Protein AF-A0A948IQJ2-F1 (afdb_monomer_lite)

Foldseek 3Di:
DDPPPVVVVVVVVVVVVVVVVVVVVVVVVVVVVVVVVVVVVVPDPDDDPVNVVVVVVVVVVVVVVVVVVVVVVVVVVVVVVD

pLDDT: mean 86.95, std 12.01, range [46.16, 97.88]

Secondary structure (DSSP, 8-state):
-----HHHHHHHHHHHHHHHHHHHHHHHHHHHHHHHHHHHHHHS-PPPHHHHHHHHHHHHHHHHHHHHHHHHHHHHHHTT--

Radius of gyration: 34.78 Å; chains: 1; bounding box: 62×28×103 Å

Sequence (82 aa):
MQTQNPLLDEIAKLTTAAMGIAQAAGDEAKAAFRSQTDRLVADMDLVRREDYDALKAEVAVLRQEIEALKAGKTARKSSKSA

Structure (mmCIF, N/CA/C/O backbone):
data_AF-A0A948IQJ2-F1
#
_entry.id   AF-A0A948IQJ2-F1
#
loop_
_atom_site.group_PDB
_atom_site.id
_atom_site.type_symbol
_atom_site.label_atom_id
_atom_site.label_alt_id
_atom_site.label_comp_id
_atom_site.label_asym_id
_atom_site.label_entity_id
_atom_site.label_seq_id
_atom_site.pdbx_PDB_ins_code
_atom_site.Cartn_x
_atom_site.Cartn_y
_atom_site.Cartn_z
_atom_site.occupancy
_atom_site.B_iso_or_equiv
_atom_site.auth_seq_id
_atom_site.auth_comp_id
_atom_site.auth_asym_id
_atom_site.auth_atom_id
_atom_site.pdbx_PDB_model_num
ATOM 1 N N . MET A 1 1 ? 33.935 16.976 -52.290 1.00 46.16 1 MET A N 1
ATOM 2 C CA . MET A 1 1 ? 33.342 15.676 -51.911 1.00 46.16 1 MET A CA 1
ATOM 3 C C . MET A 1 1 ? 33.681 15.452 -50.450 1.00 46.16 1 MET A C 1
ATOM 5 O O . MET A 1 1 ? 34.853 15.548 -50.116 1.00 46.16 1 MET A O 1
ATOM 9 N N . GLN A 1 2 ? 32.676 15.341 -49.578 1.00 54.97 2 GLN A N 1
ATOM 10 C CA . GLN A 1 2 ? 32.884 15.277 -48.128 1.00 54.97 2 GLN A CA 1
ATOM 11 C C . GLN A 1 2 ? 33.624 13.991 -47.757 1.00 54.97 2 GLN A C 1
ATOM 13 O O . GLN A 1 2 ? 33.164 12.892 -48.058 1.00 54.97 2 GLN A O 1
ATOM 18 N N . THR A 1 3 ? 34.771 14.151 -47.108 1.00 57.94 3 THR A N 1
ATOM 19 C CA . THR A 1 3 ? 35.577 13.086 -46.515 1.00 57.94 3 THR A CA 1
ATOM 20 C C . THR A 1 3 ? 34.834 12.535 -45.296 1.00 57.94 3 THR A C 1
ATOM 22 O O . THR A 1 3 ? 35.108 12.912 -44.160 1.00 57.94 3 THR A O 1
ATOM 25 N N . GLN A 1 4 ? 33.826 11.692 -45.519 1.00 61.75 4 GLN A N 1
ATOM 26 C CA . GLN A 1 4 ? 33.201 10.930 -44.441 1.00 61.75 4 GLN A CA 1
ATOM 27 C C . GLN A 1 4 ? 34.144 9.781 -44.082 1.00 61.75 4 GLN A C 1
ATOM 29 O O . GLN A 1 4 ? 34.364 8.879 -44.885 1.00 61.75 4 GLN A O 1
ATOM 34 N N . ASN A 1 5 ? 34.771 9.864 -42.909 1.00 73.38 5 ASN A N 1
ATOM 35 C CA . ASN A 1 5 ? 35.668 8.826 -42.417 1.00 73.38 5 ASN A CA 1
ATOM 36 C C . ASN A 1 5 ? 34.825 7.588 -42.033 1.00 73.38 5 ASN A C 1
ATOM 38 O O . ASN A 1 5 ? 34.051 7.685 -41.078 1.00 73.38 5 ASN A O 1
ATOM 42 N N . PRO A 1 6 ? 34.936 6.451 -42.746 1.00 78.94 6 PRO A N 1
ATOM 43 C CA . PRO A 1 6 ? 34.033 5.300 -42.604 1.00 78.94 6 PRO A CA 1
ATOM 44 C C . PRO A 1 6 ? 33.986 4.722 -41.181 1.00 78.94 6 PRO A C 1
ATOM 46 O O . PRO A 1 6 ? 32.934 4.276 -40.735 1.00 78.94 6 PRO A O 1
ATOM 49 N N . LEU A 1 7 ? 35.083 4.825 -40.424 1.00 83.25 7 LEU A N 1
ATOM 50 C CA . LEU A 1 7 ? 35.137 4.375 -39.029 1.00 83.25 7 LEU A CA 1
ATOM 51 C C . LEU A 1 7 ? 34.220 5.182 -38.097 1.00 83.25 7 LEU A C 1
ATOM 53 O O . LEU A 1 7 ? 33.661 4.635 -37.151 1.00 83.25 7 LEU A O 1
ATOM 57 N N . LEU A 1 8 ? 34.049 6.483 -38.351 1.00 85.75 8 LEU A N 1
ATOM 58 C CA . LEU A 1 8 ? 33.167 7.323 -37.535 1.00 85.75 8 LEU A CA 1
ATOM 59 C C . LEU A 1 8 ? 31.689 7.018 -37.815 1.00 85.75 8 LEU A C 1
ATOM 61 O O . LEU A 1 8 ? 30.875 7.062 -36.896 1.00 85.75 8 LEU A O 1
ATOM 65 N N . ASP A 1 9 ? 31.351 6.672 -39.059 1.00 86.25 9 ASP A N 1
ATOM 66 C CA . ASP A 1 9 ? 29.990 6.298 -39.463 1.00 86.25 9 ASP A CA 1
ATOM 67 C C . ASP A 1 9 ? 29.568 4.944 -38.862 1.00 86.25 9 ASP A C 1
ATOM 69 O O . ASP A 1 9 ? 28.454 4.792 -38.361 1.00 86.25 9 ASP A O 1
ATOM 73 N N . GLU A 1 10 ? 30.479 3.970 -38.811 1.00 86.69 10 GLU A N 1
ATOM 74 C CA . GLU A 1 10 ? 30.237 2.682 -38.148 1.00 86.69 10 GLU A CA 1
ATOM 75 C C . GLU A 1 10 ? 30.035 2.829 -36.631 1.00 86.69 10 GLU A C 1
ATOM 77 O O . GLU A 1 10 ? 29.118 2.225 -36.071 1.00 86.69 10 GLU A O 1
ATOM 82 N N . ILE A 1 11 ? 30.820 3.684 -35.964 1.00 86.62 11 ILE A N 1
ATOM 83 C CA . ILE A 1 11 ? 30.643 3.986 -34.533 1.00 86.62 11 ILE A CA 1
ATOM 84 C C . ILE A 1 11 ? 29.314 4.705 -34.285 1.00 86.62 11 ILE A C 1
ATOM 86 O O . ILE A 1 11 ? 28.619 4.390 -33.315 1.00 86.62 11 ILE A O 1
ATOM 90 N N . ALA A 1 12 ? 28.929 5.645 -35.151 1.00 86.56 12 ALA A N 1
ATOM 91 C CA . ALA A 1 12 ? 27.649 6.338 -35.042 1.00 86.56 12 ALA A CA 1
ATOM 92 C C . ALA A 1 12 ? 26.479 5.351 -35.165 1.00 86.56 12 ALA A C 1
ATOM 94 O O . ALA A 1 12 ? 25.598 5.332 -34.306 1.00 86.56 12 ALA A O 1
ATOM 95 N N . LYS A 1 13 ? 26.520 4.457 -36.160 1.00 86.12 13 LYS A N 1
ATOM 96 C CA . LYS A 1 13 ? 25.522 3.393 -36.349 1.00 86.12 13 LYS A CA 1
ATOM 97 C C . LYS A 1 13 ? 25.457 2.437 -35.160 1.00 86.12 13 LYS A C 1
ATOM 99 O O . LYS A 1 13 ? 24.360 2.125 -34.698 1.00 86.12 13 LYS A O 1
ATOM 104 N N . LEU A 1 14 ? 26.606 2.014 -34.629 1.00 91.06 14 LEU A N 1
ATOM 105 C CA . LEU A 1 14 ? 26.676 1.168 -33.436 1.00 91.06 14 LEU A CA 1
ATOM 106 C C . LEU A 1 14 ? 26.068 1.871 -32.220 1.00 91.06 14 LEU A C 1
ATOM 108 O O . LEU A 1 14 ? 25.297 1.266 -31.483 1.00 91.06 14 LEU A O 1
ATOM 112 N N . THR A 1 15 ? 26.381 3.151 -32.030 1.00 89.94 15 THR A N 1
ATOM 113 C CA . THR A 1 15 ? 25.871 3.944 -30.906 1.00 89.94 15 THR A CA 1
ATOM 114 C C . THR A 1 15 ? 24.359 4.121 -31.006 1.00 89.94 15 THR A C 1
ATOM 116 O O . THR A 1 15 ? 23.655 3.938 -30.018 1.00 89.94 15 THR A O 1
ATOM 119 N N . THR A 1 16 ? 23.827 4.404 -32.196 1.00 87.94 16 THR A N 1
ATOM 120 C CA . THR A 1 16 ? 22.378 4.486 -32.420 1.00 87.94 16 THR A CA 1
ATOM 121 C C . THR A 1 16 ? 21.689 3.143 -32.172 1.00 87.94 16 THR A C 1
ATOM 123 O O . THR A 1 16 ? 20.657 3.107 -31.502 1.00 87.94 16 THR A O 1
ATOM 126 N N . ALA A 1 17 ? 22.267 2.034 -32.642 1.00 87.69 17 ALA A N 1
ATOM 127 C CA . ALA A 1 17 ? 21.740 0.695 -32.384 1.00 87.69 17 ALA A CA 1
ATOM 128 C C . ALA A 1 17 ? 21.772 0.343 -30.885 1.00 87.69 17 ALA A C 1
ATOM 130 O O . ALA A 1 17 ? 20.783 -0.148 -30.342 1.00 87.69 17 ALA A O 1
ATOM 131 N N . ALA A 1 18 ? 22.873 0.654 -30.197 1.00 87.94 18 ALA A N 1
ATOM 132 C CA . ALA A 1 18 ? 23.025 0.439 -28.762 1.00 87.94 18 ALA A CA 1
ATOM 133 C C . ALA A 1 18 ? 22.035 1.281 -27.944 1.00 87.94 18 ALA A C 1
ATOM 135 O O . ALA A 1 18 ? 21.440 0.766 -27.001 1.00 87.94 18 ALA A O 1
ATOM 136 N N . MET A 1 19 ? 21.800 2.540 -28.328 1.00 91.19 19 MET A N 1
ATOM 137 C CA . MET A 1 19 ? 20.786 3.395 -27.699 1.00 91.19 19 MET A CA 1
ATOM 138 C C . MET A 1 19 ? 19.374 2.820 -27.874 1.00 91.19 19 MET A C 1
ATOM 140 O O . MET A 1 19 ? 18.607 2.804 -26.914 1.00 91.19 19 MET A O 1
ATOM 144 N N . GLY A 1 20 ? 19.046 2.283 -29.055 1.00 88.62 20 GLY A N 1
ATOM 145 C CA . GLY A 1 20 ? 17.764 1.612 -29.297 1.00 88.62 20 GLY A CA 1
ATOM 146 C C . GLY A 1 20 ? 17.565 0.362 -28.431 1.00 88.62 20 GLY A C 1
ATOM 147 O O . GLY A 1 20 ? 16.502 0.183 -27.840 1.00 88.62 20 GLY A O 1
ATOM 148 N N . ILE A 1 21 ? 18.604 -0.468 -28.292 1.00 91.88 21 ILE A N 1
ATOM 149 C CA . ILE A 1 21 ? 18.577 -1.660 -27.427 1.00 91.88 21 ILE A CA 1
ATOM 150 C C . ILE A 1 21 ? 18.475 -1.264 -25.950 1.00 91.88 21 ILE A C 1
ATOM 152 O O . ILE A 1 21 ? 17.690 -1.858 -25.217 1.00 91.88 21 ILE A O 1
ATOM 156 N N . ALA A 1 22 ? 19.228 -0.257 -25.503 1.00 91.75 22 ALA A N 1
ATOM 157 C CA . ALA A 1 22 ? 19.187 0.217 -24.121 1.00 91.75 22 ALA A CA 1
ATOM 158 C C . ALA A 1 22 ? 17.805 0.770 -23.746 1.00 91.75 22 ALA A C 1
ATOM 160 O O . ALA A 1 22 ? 17.320 0.520 -22.643 1.00 91.75 22 ALA A O 1
ATOM 161 N N . GLN A 1 23 ? 17.154 1.483 -24.669 1.00 89.19 23 GLN A N 1
ATOM 162 C CA . GLN A 1 23 ? 15.801 1.988 -24.467 1.00 89.19 23 GLN A CA 1
ATOM 163 C C . GLN A 1 23 ? 14.784 0.842 -24.358 1.00 89.19 23 GLN A C 1
ATOM 165 O O . GLN A 1 23 ? 14.025 0.800 -23.392 1.00 89.19 23 GLN A O 1
ATOM 170 N N . ALA A 1 24 ? 14.828 -0.129 -25.277 1.00 91.19 24 ALA A N 1
ATOM 171 C CA . ALA A 1 24 ? 13.952 -1.300 -25.236 1.00 91.19 24 ALA A CA 1
ATOM 172 C C . ALA A 1 24 ? 14.167 -2.146 -23.967 1.00 91.19 24 ALA A C 1
ATOM 174 O O . ALA A 1 24 ? 13.210 -2.484 -23.274 1.00 91.19 24 ALA A O 1
ATOM 175 N N . ALA A 1 25 ? 15.424 -2.413 -23.604 1.00 94.38 25 ALA A N 1
ATOM 176 C CA . ALA A 1 25 ? 15.770 -3.133 -22.382 1.00 94.38 25 ALA A CA 1
ATOM 177 C C . ALA A 1 25 ? 15.309 -2.384 -21.120 1.00 94.38 25 ALA A C 1
ATOM 179 O O . ALA A 1 25 ? 14.883 -3.009 -20.150 1.00 94.38 25 ALA A O 1
ATOM 180 N N . GLY A 1 26 ? 15.362 -1.049 -21.123 1.00 94.12 26 GLY A N 1
ATOM 181 C CA . GLY A 1 26 ? 14.844 -0.220 -20.035 1.00 94.12 26 GLY A CA 1
ATOM 182 C C . GLY A 1 26 ? 13.327 -0.335 -19.873 1.00 94.12 26 GLY A C 1
ATOM 183 O O . GLY A 1 26 ? 12.835 -0.484 -18.750 1.00 94.12 26 GLY A O 1
ATOM 184 N N . ASP A 1 27 ? 12.587 -0.316 -20.981 1.00 94.88 27 ASP A N 1
ATOM 185 C CA . ASP A 1 27 ? 11.131 -0.476 -20.975 1.00 94.88 27 ASP A CA 1
ATOM 186 C C . ASP A 1 27 ? 10.718 -1.884 -20.515 1.00 94.88 27 ASP A C 1
ATOM 188 O O . ASP A 1 27 ? 9.828 -2.027 -19.667 1.00 94.88 27 ASP A O 1
ATOM 192 N N . GLU A 1 28 ? 11.418 -2.922 -20.982 1.00 93.81 28 GLU A N 1
ATOM 193 C CA . GLU A 1 28 ? 11.214 -4.309 -20.549 1.00 93.81 28 GLU A CA 1
ATOM 194 C C . GLU A 1 28 ? 11.550 -4.506 -19.067 1.00 93.81 28 GLU A C 1
ATOM 196 O O . GLU A 1 28 ? 10.761 -5.097 -18.325 1.00 93.81 28 GLU A O 1
ATOM 201 N N . ALA A 1 29 ? 12.669 -3.951 -18.594 1.00 95.69 29 ALA A N 1
ATOM 202 C CA . ALA A 1 29 ? 13.050 -4.008 -17.186 1.00 95.69 29 ALA A CA 1
ATOM 203 C C . ALA A 1 29 ? 12.009 -3.318 -16.295 1.00 95.69 29 ALA A C 1
ATOM 205 O O . ALA A 1 29 ? 11.667 -3.831 -15.228 1.00 95.69 29 ALA A O 1
ATOM 206 N N . LYS A 1 30 ? 11.448 -2.186 -16.735 1.00 94.00 30 LYS A N 1
ATOM 207 C CA . LYS A 1 30 ? 10.390 -1.474 -16.007 1.00 94.00 30 LYS A CA 1
ATOM 208 C C . LYS A 1 30 ? 9.091 -2.278 -15.951 1.00 94.00 30 LYS A C 1
ATOM 210 O O . LYS A 1 30 ? 8.439 -2.301 -14.905 1.00 94.00 30 LYS A O 1
ATOM 215 N N . ALA A 1 31 ? 8.712 -2.936 -17.044 1.00 95.62 31 ALA A N 1
ATOM 216 C CA . ALA A 1 31 ? 7.544 -3.812 -17.082 1.00 95.62 31 ALA A CA 1
ATOM 217 C C . ALA A 1 31 ? 7.729 -5.034 -16.166 1.00 95.62 31 ALA A C 1
ATOM 219 O O . ALA A 1 31 ? 6.856 -5.328 -15.345 1.00 95.62 31 ALA A O 1
ATOM 220 N N . ALA A 1 32 ? 8.895 -5.684 -16.231 1.00 94.75 32 ALA A N 1
ATOM 221 C CA . ALA A 1 32 ? 9.249 -6.793 -15.352 1.00 94.75 32 ALA A CA 1
ATOM 222 C C . ALA A 1 32 ? 9.241 -6.359 -13.879 1.00 94.75 32 ALA A C 1
ATOM 224 O O . ALA A 1 32 ? 8.617 -7.019 -13.049 1.00 94.75 32 ALA A O 1
ATOM 225 N N . PHE A 1 33 ? 9.840 -5.212 -13.556 1.00 95.75 33 PHE A N 1
ATOM 226 C CA . PHE A 1 33 ? 9.863 -4.672 -12.198 1.00 95.75 33 PHE A CA 1
ATOM 227 C C . PHE A 1 33 ? 8.457 -4.403 -11.646 1.00 95.75 33 PHE A C 1
ATOM 229 O O . PHE A 1 33 ? 8.169 -4.783 -10.511 1.00 95.75 33 PHE A O 1
ATOM 236 N N . ARG A 1 34 ? 7.558 -3.810 -12.446 1.00 95.12 34 ARG A N 1
ATOM 237 C CA . ARG A 1 34 ? 6.147 -3.629 -12.060 1.00 95.12 34 ARG A CA 1
ATOM 238 C C . ARG A 1 34 ? 5.483 -4.965 -11.753 1.00 95.12 34 ARG A C 1
ATOM 240 O O . ARG A 1 34 ? 4.947 -5.124 -10.668 1.00 95.12 34 ARG A O 1
ATOM 247 N N . SER A 1 35 ? 5.619 -5.946 -12.646 1.00 93.19 35 SER A N 1
ATOM 248 C CA . SER A 1 35 ? 5.016 -7.270 -12.443 1.00 93.19 35 SER A CA 1
ATOM 249 C C . SER A 1 35 ? 5.533 -7.985 -11.188 1.00 93.19 35 SER A C 1
ATOM 251 O O . SER A 1 35 ? 4.767 -8.654 -10.499 1.00 93.19 35 SER A O 1
ATOM 253 N N . GLN A 1 36 ? 6.818 -7.821 -10.856 1.00 93.62 36 GLN A N 1
ATOM 254 C CA . GLN A 1 36 ? 7.400 -8.392 -9.641 1.00 93.62 36 GLN A CA 1
ATOM 255 C C . GLN A 1 36 ? 6.952 -7.638 -8.388 1.00 93.62 36 GLN A C 1
ATOM 257 O O . GLN A 1 36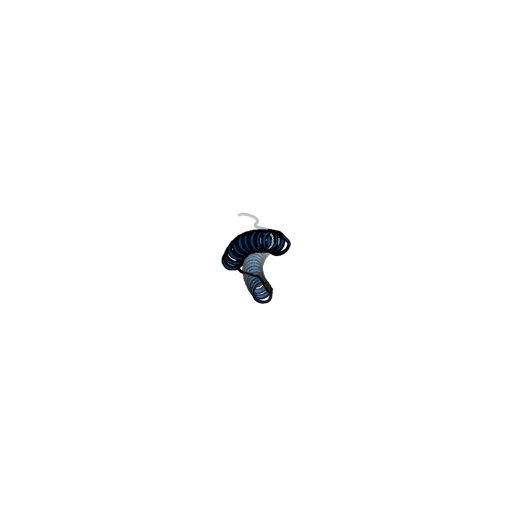 ? 6.717 -8.263 -7.359 1.00 93.62 36 GLN A O 1
ATOM 262 N N . THR A 1 37 ? 6.795 -6.316 -8.479 1.00 94.50 37 THR A N 1
ATOM 263 C CA . THR A 1 37 ? 6.264 -5.502 -7.379 1.00 94.50 37 THR A CA 1
ATOM 264 C C . THR A 1 37 ? 4.806 -5.856 -7.099 1.00 94.50 37 THR A C 1
ATOM 266 O O . THR A 1 37 ? 4.450 -6.038 -5.942 1.00 94.50 37 THR A O 1
ATOM 269 N N . ASP A 1 38 ? 3.982 -6.033 -8.135 1.00 90.69 38 ASP A N 1
ATOM 270 C CA . ASP A 1 38 ? 2.575 -6.421 -7.987 1.00 90.69 38 ASP A CA 1
ATOM 271 C C . ASP A 1 38 ? 2.438 -7.799 -7.327 1.00 90.69 38 ASP A C 1
ATOM 273 O O . ASP A 1 38 ? 1.615 -7.973 -6.432 1.00 90.69 38 ASP A O 1
ATOM 277 N N . ARG A 1 39 ? 3.284 -8.768 -7.711 1.00 90.56 39 ARG A N 1
ATOM 278 C CA . ARG A 1 39 ? 3.347 -10.082 -7.048 1.00 90.56 39 ARG A CA 1
ATOM 279 C C . ARG A 1 39 ? 3.775 -9.969 -5.593 1.00 90.56 39 ARG A C 1
ATOM 281 O O . ARG A 1 39 ? 3.116 -10.530 -4.733 1.00 90.56 39 ARG A O 1
ATOM 288 N N . LEU A 1 40 ? 4.833 -9.206 -5.315 1.00 91.88 40 LEU A N 1
ATOM 289 C CA . LEU A 1 40 ? 5.302 -8.996 -3.948 1.00 91.88 40 LEU A CA 1
ATOM 290 C C . LEU A 1 40 ? 4.199 -8.384 -3.077 1.00 91.88 40 LEU A C 1
ATOM 292 O O . LEU A 1 40 ? 3.963 -8.858 -1.978 1.00 91.88 40 LEU A O 1
ATOM 296 N N . VAL A 1 41 ? 3.505 -7.359 -3.575 1.00 89.94 41 VAL A N 1
ATOM 297 C CA . VAL A 1 41 ? 2.391 -6.712 -2.868 1.00 89.94 41 VAL A CA 1
ATOM 298 C C . VAL A 1 41 ? 1.217 -7.674 -2.669 1.00 89.94 41 VAL A C 1
ATOM 300 O O . VAL A 1 41 ? 0.587 -7.623 -1.619 1.00 89.94 41 VAL A O 1
ATOM 303 N N . ALA A 1 42 ? 0.933 -8.549 -3.638 1.00 87.94 42 ALA A N 1
ATOM 304 C CA . ALA A 1 42 ? -0.108 -9.570 -3.517 1.00 87.94 42 ALA A CA 1
ATOM 305 C C . ALA A 1 42 ? 0.244 -10.670 -2.499 1.00 87.94 42 ALA A C 1
ATOM 307 O O . ALA A 1 42 ? -0.650 -11.183 -1.831 1.00 87.94 42 ALA A O 1
ATOM 308 N N . ASP A 1 43 ? 1.527 -11.009 -2.370 1.00 88.81 43 ASP A N 1
ATOM 309 C CA . ASP A 1 43 ? 2.023 -11.988 -1.397 1.00 88.81 43 ASP A CA 1
ATOM 310 C C . ASP A 1 43 ? 2.146 -11.397 0.021 1.00 88.81 43 ASP A C 1
ATOM 312 O O . ASP A 1 43 ? 2.260 -12.134 1.003 1.00 88.81 43 ASP A O 1
ATOM 316 N N . MET A 1 44 ? 2.140 -10.068 0.154 1.00 89.62 44 MET A N 1
ATOM 317 C CA . MET A 1 44 ? 2.117 -9.403 1.452 1.00 89.62 44 MET A CA 1
ATOM 318 C C . MET A 1 44 ? 0.704 -9.455 2.049 1.00 89.62 44 MET A C 1
ATOM 320 O O . MET A 1 44 ? -0.276 -9.110 1.396 1.00 89.62 44 MET A O 1
ATOM 324 N N . ASP A 1 45 ? 0.607 -9.817 3.330 1.00 86.94 45 ASP A N 1
ATOM 325 C CA . ASP A 1 45 ? -0.643 -9.808 4.104 1.00 86.94 45 ASP A CA 1
ATOM 326 C C . ASP A 1 45 ? -1.062 -8.366 4.457 1.00 86.94 45 ASP A C 1
ATOM 328 O O . ASP A 1 45 ? -0.932 -7.893 5.589 1.00 86.94 45 ASP A O 1
ATOM 332 N N . LEU A 1 46 ? -1.456 -7.603 3.435 1.00 89.62 46 LEU A N 1
ATOM 333 C CA . LEU A 1 46 ? -1.832 -6.200 3.557 1.00 89.62 46 LEU A CA 1
ATOM 334 C C . LEU A 1 46 ? -3.332 -6.062 3.784 1.00 89.62 46 LEU A C 1
ATOM 336 O O . LEU A 1 46 ? -4.156 -6.481 2.974 1.00 89.62 46 LEU A O 1
ATOM 340 N N . VAL A 1 47 ? -3.690 -5.363 4.857 1.00 90.19 47 VAL A N 1
ATOM 341 C CA . VAL A 1 47 ? -5.077 -4.971 5.110 1.00 90.19 47 VAL A CA 1
ATOM 342 C C . VAL A 1 47 ? -5.427 -3.782 4.222 1.00 90.19 47 VAL A C 1
ATOM 344 O O . VAL A 1 47 ? -4.692 -2.788 4.167 1.00 90.19 47 VAL A O 1
ATOM 347 N N . ARG A 1 48 ? -6.570 -3.854 3.530 1.00 91.25 48 ARG A N 1
ATOM 348 C CA . ARG A 1 48 ? -7.059 -2.728 2.730 1.00 91.25 48 ARG A CA 1
ATOM 349 C C . ARG A 1 48 ? -7.349 -1.556 3.657 1.00 91.25 48 ARG A C 1
ATOM 351 O O . ARG A 1 48 ? -7.869 -1.716 4.759 1.00 91.25 48 ARG A O 1
ATOM 358 N N . ARG A 1 49 ? -7.038 -0.350 3.190 1.00 95.25 49 ARG A N 1
ATOM 359 C CA . ARG A 1 49 ? -7.215 0.865 3.993 1.00 95.25 49 ARG A CA 1
ATOM 360 C C . ARG A 1 49 ? -8.658 1.039 4.479 1.00 95.25 49 ARG A C 1
ATOM 362 O O . ARG A 1 49 ? -8.861 1.420 5.623 1.00 95.25 49 ARG A O 1
ATOM 369 N N . GLU A 1 50 ? -9.634 0.727 3.632 1.00 94.06 50 GLU A N 1
ATOM 370 C CA . GLU A 1 50 ? -11.058 0.799 3.982 1.00 94.06 50 GLU A CA 1
ATOM 371 C C . GLU A 1 50 ? -11.448 -0.182 5.096 1.00 94.06 50 GLU A C 1
ATOM 373 O O . GLU A 1 50 ? -12.126 0.221 6.037 1.00 94.06 50 GLU A O 1
ATOM 378 N N . ASP A 1 51 ? -10.953 -1.422 5.044 1.00 94.19 51 ASP A N 1
ATOM 379 C CA . ASP A 1 51 ? -11.217 -2.437 6.070 1.00 94.19 51 ASP A CA 1
ATOM 380 C C . ASP A 1 51 ? -10.574 -2.036 7.405 1.00 94.19 51 ASP A C 1
ATOM 382 O O . ASP A 1 51 ? -11.178 -2.167 8.471 1.00 94.19 51 ASP A O 1
ATOM 386 N N . TYR A 1 52 ? -9.363 -1.473 7.348 1.00 96.56 52 TYR A N 1
ATOM 387 C CA . TYR A 1 52 ? -8.683 -0.927 8.520 1.00 96.56 52 TYR A CA 1
ATOM 388 C C . TYR A 1 52 ? -9.456 0.244 9.143 1.00 96.56 52 TYR A C 1
ATOM 390 O O . TYR A 1 52 ? -9.639 0.286 10.363 1.00 96.56 52 TYR A O 1
ATOM 398 N N . ASP A 1 53 ? -9.918 1.191 8.324 1.00 97.19 53 ASP A N 1
ATOM 399 C CA . ASP A 1 53 ? -10.662 2.360 8.793 1.00 97.19 53 ASP A CA 1
ATOM 400 C C . ASP A 1 53 ? -12.029 1.956 9.380 1.00 97.19 53 ASP A C 1
ATOM 402 O O . ASP A 1 53 ? -12.425 2.483 10.426 1.00 97.19 53 ASP A O 1
ATOM 406 N N . ALA A 1 54 ? -12.707 0.971 8.781 1.00 97.06 54 ALA A N 1
ATOM 407 C CA . ALA A 1 54 ? -13.949 0.399 9.300 1.00 97.06 54 ALA A CA 1
ATOM 408 C C . ALA A 1 54 ? -13.742 -0.274 10.668 1.00 97.06 54 ALA A C 1
ATOM 410 O O . ALA A 1 54 ? -14.419 0.078 11.638 1.00 97.06 54 ALA A O 1
ATOM 411 N N . LEU A 1 55 ? -12.751 -1.168 10.783 1.00 96.50 55 LEU A N 1
ATOM 412 C CA . LEU A 1 55 ? -12.424 -1.839 12.044 1.00 96.50 55 LEU A CA 1
ATOM 413 C C . LEU A 1 55 ? -12.032 -0.832 13.132 1.00 96.50 55 LEU A C 1
ATOM 415 O O . LEU A 1 55 ? -12.426 -0.957 14.290 1.00 96.50 55 LEU A O 1
ATOM 419 N N . LYS A 1 56 ? -11.265 0.201 12.775 1.00 97.19 56 LYS A N 1
ATOM 420 C CA . LYS A 1 56 ? -10.867 1.260 13.708 1.00 97.19 56 LYS A CA 1
ATOM 421 C C . LYS A 1 56 ? -12.075 2.009 14.271 1.00 97.19 56 LYS A C 1
ATOM 423 O O . LYS A 1 56 ? -12.090 2.306 15.469 1.00 97.19 56 LYS A O 1
ATOM 428 N N . ALA A 1 57 ? -13.064 2.319 13.434 1.00 97.44 57 ALA A N 1
ATOM 429 C CA . ALA A 1 57 ? -14.299 2.961 13.870 1.00 97.44 57 ALA A CA 1
ATOM 430 C C . ALA A 1 57 ? -15.103 2.048 14.809 1.00 97.44 57 ALA A C 1
ATOM 432 O O . ALA A 1 57 ? -15.521 2.490 15.880 1.00 97.44 57 ALA A O 1
ATOM 433 N N . GLU A 1 58 ? -15.240 0.767 14.467 1.00 97.12 58 GLU A N 1
ATOM 434 C CA . GLU A 1 58 ? -15.932 -0.221 15.301 1.00 97.12 58 GLU A CA 1
ATOM 435 C C . GLU A 1 58 ? -15.261 -0.380 16.674 1.00 97.12 58 GLU A C 1
ATOM 437 O O . GLU A 1 58 ? -15.918 -0.298 17.712 1.00 97.12 58 GLU A O 1
ATOM 442 N N . VAL A 1 59 ? -13.931 -0.497 16.712 1.00 97.88 59 VAL A N 1
ATOM 443 C CA . VAL A 1 59 ? -13.165 -0.580 17.966 1.00 97.88 59 VAL A CA 1
ATOM 444 C C . VAL A 1 59 ? -13.354 0.669 18.830 1.00 97.88 59 VAL A C 1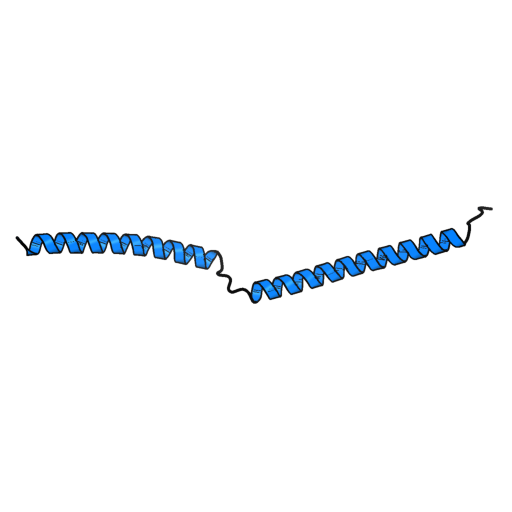
ATOM 446 O O . VAL A 1 59 ? -13.394 0.566 20.060 1.00 97.88 59 VAL A O 1
ATOM 449 N N . ALA A 1 60 ? -13.469 1.854 18.225 1.00 97.50 60 ALA A N 1
ATOM 450 C CA . ALA A 1 60 ? -13.731 3.082 18.969 1.00 97.50 60 ALA A CA 1
ATOM 451 C C . ALA A 1 60 ? -15.109 3.049 19.648 1.00 97.50 60 ALA A C 1
ATOM 453 O O . ALA A 1 60 ? -15.200 3.352 20.840 1.00 97.50 60 ALA A O 1
ATOM 454 N N . VAL A 1 61 ? -16.147 2.615 18.927 1.00 97.31 61 VAL A N 1
ATOM 455 C CA . VAL A 1 61 ? -17.509 2.459 19.462 1.00 97.31 61 VAL A CA 1
ATOM 456 C C . VAL A 1 61 ? -17.533 1.424 20.585 1.00 97.31 61 VAL A C 1
ATOM 458 O O . VAL A 1 61 ? -17.978 1.724 21.692 1.00 97.31 61 VAL A O 1
ATOM 461 N N . LEU A 1 62 ? -16.955 0.242 20.362 1.00 97.38 62 LEU A N 1
ATOM 462 C CA . LEU A 1 62 ? -16.900 -0.822 21.369 1.00 97.38 62 LEU A CA 1
ATOM 463 C C . LEU A 1 62 ? -16.199 -0.367 22.654 1.00 97.38 62 LEU A C 1
ATOM 465 O O . LEU A 1 62 ? -16.629 -0.708 23.755 1.00 97.38 62 LEU A O 1
ATOM 469 N N . ARG A 1 63 ? -15.134 0.437 22.551 1.00 96.50 63 ARG A N 1
ATOM 470 C CA . ARG A 1 63 ? -14.473 1.008 23.734 1.00 96.50 63 ARG A CA 1
ATOM 471 C C . ARG A 1 63 ? -15.397 1.938 24.514 1.00 96.50 63 ARG A C 1
ATOM 473 O O . ARG A 1 63 ? -15.412 1.862 25.740 1.00 96.50 63 ARG A O 1
ATOM 480 N N . GLN A 1 64 ? -16.170 2.780 23.833 1.00 95.81 64 GLN A N 1
ATOM 481 C CA . GLN A 1 64 ? -17.144 3.657 24.489 1.00 95.81 64 GLN A CA 1
ATOM 482 C C . GLN A 1 64 ? -18.235 2.848 2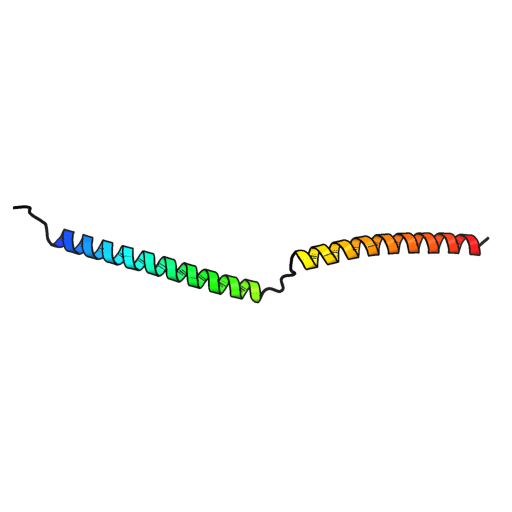5.201 1.00 95.81 64 GLN A C 1
ATOM 484 O O . GLN A 1 64 ? -18.547 3.124 26.361 1.00 95.81 64 GLN A O 1
ATOM 489 N N . GLU A 1 65 ? -18.761 1.811 24.549 1.00 93.81 65 GLU A N 1
ATOM 490 C CA . GLU A 1 65 ? -19.761 0.920 25.142 1.00 93.81 65 GLU A CA 1
ATOM 491 C C . GLU A 1 65 ? -19.218 0.173 26.365 1.00 93.81 65 GLU A C 1
ATOM 493 O O . GLU A 1 65 ? -19.889 0.091 27.396 1.00 93.81 65 GLU A O 1
ATOM 498 N N . ILE A 1 66 ? -17.980 -0.326 26.298 1.00 94.81 66 ILE A N 1
ATOM 499 C CA . ILE A 1 66 ? -17.321 -0.997 27.424 1.00 94.81 66 ILE A CA 1
ATOM 500 C C . ILE A 1 66 ? -17.206 -0.059 28.629 1.00 94.81 66 ILE A C 1
ATOM 502 O O . ILE A 1 66 ? -17.507 -0.474 29.751 1.00 94.81 66 ILE A O 1
ATOM 506 N N . GLU A 1 67 ? -16.789 1.191 28.429 1.00 94.12 67 GLU A N 1
ATOM 507 C CA . GLU A 1 67 ? -16.670 2.158 29.524 1.00 94.12 67 GLU A CA 1
ATOM 508 C C . GLU A 1 67 ? -18.037 2.512 30.127 1.00 94.12 67 GLU A C 1
ATOM 510 O O . GLU A 1 67 ? -18.188 2.508 31.353 1.00 94.12 67 GLU A O 1
ATOM 515 N N . ALA A 1 68 ? -19.069 2.695 29.298 1.00 92.25 68 ALA A N 1
ATOM 516 C CA . ALA A 1 68 ? -20.437 2.911 29.769 1.00 92.25 68 ALA A CA 1
ATOM 517 C C . ALA A 1 68 ? -20.966 1.717 30.589 1.00 92.25 68 ALA A C 1
ATOM 519 O O . ALA A 1 68 ? -21.527 1.888 31.676 1.00 92.25 68 ALA A O 1
ATOM 520 N N . LEU A 1 69 ? -20.740 0.487 30.118 1.00 91.56 69 LEU A N 1
ATOM 521 C CA . LEU A 1 69 ? -21.138 -0.732 30.826 1.00 91.56 69 LEU A CA 1
ATOM 522 C C . LEU A 1 69 ? -20.385 -0.90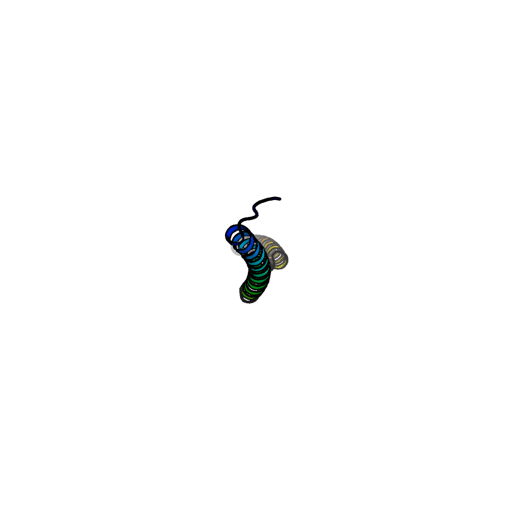6 32.149 1.00 91.56 69 LEU A C 1
ATOM 524 O O . LEU A 1 69 ? -20.984 -1.326 33.144 1.00 91.56 69 LEU A O 1
ATOM 528 N N . LYS A 1 70 ? -19.087 -0.588 32.190 1.00 91.12 70 LYS A N 1
ATOM 529 C CA . LYS A 1 70 ? -18.298 -0.604 33.431 1.00 91.12 70 LYS A CA 1
ATOM 530 C C . LYS A 1 70 ? -18.842 0.404 34.440 1.00 91.12 70 LYS A C 1
ATOM 532 O O . LYS A 1 70 ? -19.047 0.022 35.591 1.00 91.12 70 LYS A O 1
ATOM 537 N N . ALA A 1 71 ? -19.143 1.632 34.015 1.00 88.25 71 ALA A N 1
ATOM 538 C CA . ALA A 1 71 ? -19.745 2.655 34.872 1.00 88.25 71 ALA A CA 1
ATOM 539 C C . ALA A 1 71 ? -21.124 2.226 35.412 1.00 88.25 71 ALA A C 1
ATOM 541 O O . ALA A 1 71 ? -21.424 2.380 36.595 1.00 88.25 71 ALA A O 1
ATOM 542 N N . GLY A 1 72 ? -21.954 1.595 34.577 1.00 86.06 72 GLY A N 1
ATOM 543 C CA . GLY A 1 72 ? -23.228 1.027 35.023 1.00 86.06 72 GLY A CA 1
ATOM 544 C C . GLY A 1 72 ? -23.056 -0.111 36.039 1.00 86.06 72 GLY A C 1
ATOM 545 O O . GLY A 1 72 ? -23.806 -0.204 37.014 1.00 86.06 72 GLY A O 1
ATOM 546 N N . LYS A 1 73 ? -22.048 -0.975 35.855 1.00 81.81 73 LYS A N 1
ATOM 547 C CA . LYS A 1 73 ? -21.729 -2.055 36.805 1.00 81.81 73 LYS A CA 1
ATOM 548 C C . LYS A 1 73 ? -21.245 -1.518 38.152 1.00 81.81 73 LYS A C 1
ATOM 550 O O . LYS A 1 73 ? -21.641 -2.071 39.178 1.00 81.81 73 LYS A O 1
ATOM 555 N N . THR A 1 74 ? -20.424 -0.469 38.179 1.00 80.12 74 THR A N 1
ATOM 556 C CA . THR A 1 74 ? -19.962 0.136 39.439 1.00 80.12 74 THR A CA 1
ATOM 557 C C . THR A 1 74 ? -21.112 0.804 40.191 1.00 80.12 74 THR A C 1
ATOM 559 O O . THR A 1 74 ? -21.279 0.532 41.379 1.00 80.12 74 THR A O 1
ATOM 562 N N . ALA A 1 75 ? -21.964 1.570 39.503 1.00 70.56 75 ALA A N 1
ATOM 563 C CA . ALA A 1 75 ? -23.147 2.199 40.096 1.00 70.56 75 ALA A CA 1
ATOM 564 C C . ALA A 1 75 ? -24.154 1.173 40.651 1.00 70.56 75 ALA A C 1
ATOM 566 O O . ALA A 1 75 ? -24.706 1.346 41.735 1.00 70.56 75 ALA A O 1
ATOM 567 N N . ARG A 1 76 ? -24.366 0.052 39.949 1.00 70.31 76 ARG A N 1
ATOM 568 C CA . ARG A 1 76 ? -25.228 -1.035 40.445 1.00 70.31 76 ARG A CA 1
ATOM 569 C C . ARG A 1 76 ? -24.607 -1.781 41.634 1.00 70.31 76 ARG A C 1
ATOM 571 O O . ARG A 1 76 ? -25.337 -2.342 42.445 1.00 70.31 76 ARG A O 1
ATOM 578 N N . LYS A 1 77 ? -23.275 -1.832 41.747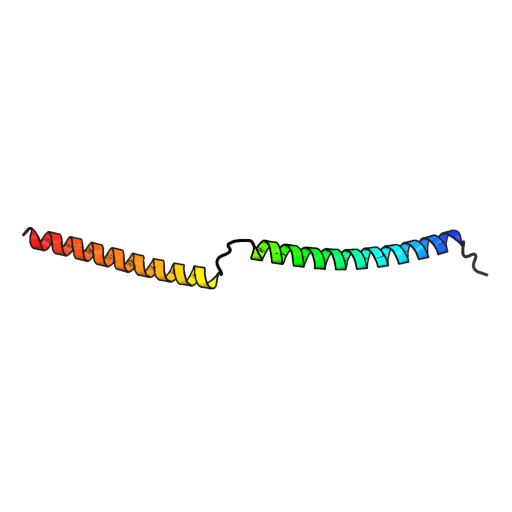 1.00 72.38 77 LYS A N 1
ATOM 579 C CA . LYS A 1 77 ? -22.598 -2.463 42.890 1.00 72.38 77 LYS A CA 1
ATOM 580 C C . LYS A 1 77 ? -22.728 -1.617 44.161 1.00 72.38 77 LYS A C 1
ATOM 582 O O . LYS A 1 77 ? -22.933 -2.199 45.219 1.00 72.38 77 LYS A O 1
ATOM 587 N N . SER A 1 78 ? -22.652 -0.286 44.066 1.00 64.69 78 SER A N 1
ATOM 58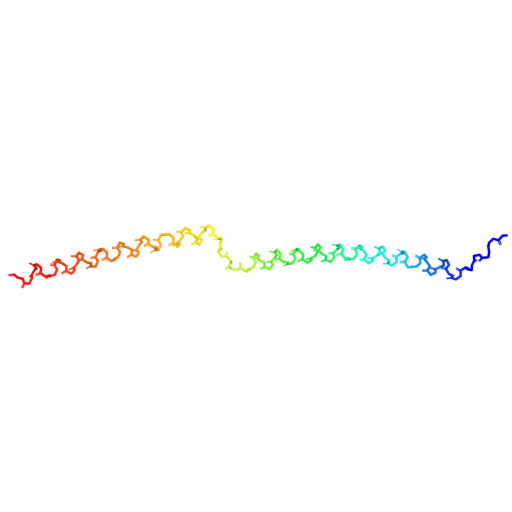8 C CA . SER A 1 78 ? -22.810 0.602 45.228 1.00 64.69 78 SER A CA 1
ATOM 589 C C . SER A 1 78 ? -24.245 0.642 45.759 1.00 64.69 78 SER A C 1
ATOM 591 O O . SER A 1 78 ? -24.434 0.704 46.967 1.00 64.69 78 SER A O 1
ATOM 593 N N . SER A 1 79 ? -25.258 0.538 44.891 1.00 62.22 79 SER A N 1
ATOM 594 C CA . SER A 1 79 ? -26.664 0.512 45.325 1.00 62.22 79 SER A CA 1
ATOM 595 C C . SER A 1 79 ? -27.096 -0.801 45.984 1.00 62.22 79 SER A C 1
ATOM 597 O O . SER A 1 79 ? -28.145 -0.843 46.613 1.00 62.22 79 SER A O 1
ATOM 599 N N . LYS A 1 80 ? -26.320 -1.881 45.824 1.00 62.75 80 LYS A N 1
ATOM 600 C CA . LYS A 1 80 ? -26.617 -3.206 46.393 1.00 62.75 80 LYS A CA 1
ATOM 601 C C . LYS A 1 80 ? -25.902 -3.470 47.725 1.00 62.75 80 LYS A C 1
ATOM 603 O O . LYS A 1 80 ? -26.127 -4.517 48.322 1.00 62.75 80 LYS A O 1
ATOM 608 N N . SER A 1 81 ? -25.003 -2.573 48.143 1.00 57.28 81 SER A N 1
ATOM 609 C CA . SER A 1 81 ? -24.269 -2.644 49.416 1.00 57.28 81 SER A CA 1
ATOM 610 C C . SER A 1 81 ? -24.734 -1.614 50.453 1.00 57.28 81 SER A C 1
ATOM 612 O O . SER A 1 81 ? -24.083 -1.485 51.487 1.00 57.28 81 SER A O 1
ATOM 614 N N . ALA A 1 82 ? -25.794 -0.862 50.150 1.00 51.09 82 ALA A N 1
ATOM 615 C CA . ALA A 1 82 ? -26.510 0.029 51.061 1.00 51.09 82 ALA A CA 1
ATOM 616 C C . ALA A 1 82 ? -27.871 -0.595 51.385 1.00 51.09 82 ALA A C 1
ATOM 618 O O . ALA A 1 82 ? -28.321 -0.432 52.537 1.00 51.09 82 ALA A O 1
#